Protein AF-A0A7J7IY28-F1 (afdb_mo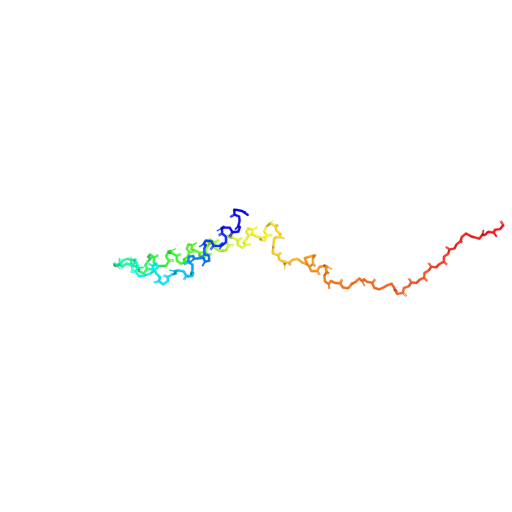nomer_lite)

Secondary structure (DSSP, 8-state):
--HHHHHHHHHHHHHTHHHHHHH--STTHHHHHHHHHHHHHHHHHHHHHHHHHTT-S--SGGGGGGGSPPPPP-----------

Radius of gyration: 26.76 Å; chains: 1; bounding box: 51×18×88 Å

Sequence (84 aa):
MMVGMMAVRPIQAFLSLSQTFKMIQGEQAPLQKLAYISGNLVAVALAVYKCNSMGLLPTHASDWLAFADPPQRMEYVAGGIALL

pLDDT: mean 86.7, std 5.76, range [63.75, 93.75]

Structure (mmCIF, N/CA/C/O backbone):
data_AF-A0A7J7IY28-F1
#
_entry.id   AF-A0A7J7IY28-F1
#
loop_
_atom_site.group_PDB
_atom_site.id
_atom_site.type_symbol
_atom_site.label_atom_id
_atom_site.label_alt_id
_atom_site.label_comp_id
_atom_site.label_asym_id
_atom_site.label_entity_id
_atom_site.label_seq_id
_atom_site.pdbx_PDB_ins_code
_atom_site.Cartn_x
_atom_site.Cartn_y
_atom_site.Cartn_z
_atom_site.occupancy
_atom_site.B_iso_or_equiv
_atom_site.auth_seq_id
_atom_site.auth_comp_id
_atom_site.auth_asym_id
_atom_site.auth_atom_id
_atom_site.pdbx_PDB_model_num
ATOM 1 N N . MET A 1 1 ? -11.542 12.163 -8.265 1.00 68.44 1 MET A N 1
ATOM 2 C CA . MET A 1 1 ? -12.937 12.144 -7.755 1.00 68.44 1 MET A CA 1
ATOM 3 C C . MET A 1 1 ? -13.434 10.693 -7.649 1.00 68.44 1 MET A C 1
ATOM 5 O O . MET A 1 1 ? -12.878 9.834 -8.317 1.00 68.44 1 MET A O 1
ATOM 9 N N . MET A 1 2 ? -14.404 10.416 -6.767 1.00 75.12 2 MET A N 1
ATOM 10 C CA . MET A 1 2 ? -14.962 9.108 -6.334 1.00 75.12 2 MET A CA 1
ATOM 11 C C . MET A 1 2 ? -13.993 8.071 -5.718 1.00 75.12 2 MET A C 1
ATOM 13 O O . MET A 1 2 ? -14.152 7.759 -4.541 1.00 75.12 2 MET A O 1
ATOM 17 N N . VAL A 1 3 ? -12.974 7.568 -6.430 1.00 68.56 3 VAL A N 1
ATOM 18 C CA . VAL A 1 3 ? -12.083 6.496 -5.906 1.00 68.56 3 VAL A CA 1
ATOM 19 C C . VAL A 1 3 ? -11.137 7.009 -4.817 1.00 68.56 3 VAL A C 1
ATOM 21 O O . VAL A 1 3 ? -11.008 6.389 -3.768 1.00 68.56 3 VAL A O 1
ATOM 24 N N . GLY A 1 4 ? -10.571 8.208 -4.996 1.00 72.94 4 GLY A N 1
ATOM 25 C CA . GLY A 1 4 ? -9.755 8.847 -3.956 1.00 72.94 4 GLY A CA 1
ATOM 26 C C . GLY A 1 4 ? -10.534 9.094 -2.658 1.00 72.94 4 GLY A C 1
ATOM 27 O O . GLY A 1 4 ? -10.026 8.828 -1.579 1.00 72.94 4 GLY A O 1
ATOM 28 N N . MET A 1 5 ? -11.807 9.502 -2.740 1.00 79.06 5 MET A N 1
ATOM 29 C CA . MET A 1 5 ? -12.647 9.663 -1.542 1.00 79.06 5 MET A CA 1
ATOM 30 C C . MET A 1 5 ? -12.996 8.318 -0.889 1.00 79.06 5 MET A C 1
ATOM 32 O O . MET A 1 5 ? -13.140 8.257 0.329 1.00 79.06 5 MET A O 1
ATOM 36 N N . MET A 1 6 ? -13.101 7.247 -1.681 1.00 78.31 6 MET A N 1
ATOM 37 C CA . MET A 1 6 ? -13.334 5.887 -1.189 1.00 78.31 6 MET A CA 1
ATOM 38 C C . MET A 1 6 ? -12.138 5.345 -0.393 1.00 78.31 6 MET A C 1
ATOM 40 O O . MET A 1 6 ? -12.355 4.584 0.538 1.00 78.31 6 MET A O 1
ATOM 44 N N . ALA A 1 7 ? -10.907 5.764 -0.706 1.00 77.06 7 ALA A N 1
ATOM 45 C CA . ALA A 1 7 ? -9.715 5.439 0.083 1.00 77.06 7 ALA A CA 1
ATOM 46 C C . ALA A 1 7 ? -9.521 6.394 1.277 1.00 77.06 7 ALA A C 1
ATOM 48 O O . ALA A 1 7 ? -9.202 5.962 2.382 1.00 77.06 7 ALA A O 1
ATOM 49 N N . VAL A 1 8 ? -9.763 7.694 1.083 1.00 83.00 8 VAL A N 1
ATOM 50 C CA . VAL A 1 8 ? -9.542 8.725 2.112 1.00 83.00 8 VAL A CA 1
ATOM 51 C C . VAL A 1 8 ? -10.521 8.599 3.280 1.00 83.00 8 VAL A C 1
ATOM 53 O O . VAL A 1 8 ? -10.116 8.797 4.421 1.00 83.00 8 VAL A O 1
ATOM 56 N N . ARG A 1 9 ? -11.790 8.241 3.041 1.00 84.44 9 ARG A N 1
ATOM 57 C CA . ARG A 1 9 ? -12.791 8.121 4.118 1.00 84.44 9 ARG A CA 1
ATOM 58 C C . ARG A 1 9 ? -12.478 7.007 5.130 1.00 84.44 9 ARG A C 1
ATOM 60 O O . ARG A 1 9 ? -12.511 7.302 6.321 1.00 84.44 9 ARG A O 1
ATOM 67 N N . PRO A 1 10 ? -12.135 5.773 4.717 1.00 84.00 10 PRO A N 1
ATOM 68 C CA . PRO A 1 10 ? -11.675 4.740 5.642 1.00 84.00 10 PRO A CA 1
ATOM 69 C C . PRO A 1 10 ? -10.397 5.142 6.381 1.00 84.00 10 PRO A C 1
ATOM 71 O O . PRO A 1 10 ? -10.297 4.928 7.582 1.00 84.00 10 PRO A O 1
ATOM 74 N N . ILE A 1 11 ? -9.439 5.785 5.703 1.00 85.50 11 ILE A N 1
ATOM 75 C CA . ILE A 1 11 ? -8.207 6.265 6.351 1.00 85.50 11 ILE A CA 1
ATOM 76 C C . ILE A 1 11 ? -8.535 7.310 7.427 1.00 85.50 11 ILE A C 1
ATOM 78 O O . ILE A 1 11 ? -8.043 7.216 8.548 1.00 85.50 11 ILE A O 1
ATOM 82 N N . GLN A 1 12 ? -9.414 8.268 7.130 1.00 86.44 12 GLN A N 1
ATOM 83 C CA . GLN A 1 12 ? -9.898 9.243 8.113 1.00 86.44 12 GLN A CA 1
ATOM 84 C C . GLN A 1 12 ? -10.633 8.568 9.279 1.00 86.44 12 GLN A C 1
ATOM 86 O O . GLN A 1 12 ? -10.427 8.953 10.427 1.00 86.44 12 GLN A O 1
ATOM 91 N N . ALA A 1 13 ? -11.427 7.529 9.011 1.00 86.69 13 ALA A N 1
ATOM 92 C CA . ALA A 1 13 ? -12.079 6.736 10.049 1.00 86.69 13 ALA A CA 1
ATOM 93 C C . ALA A 1 13 ? -11.060 6.072 10.993 1.00 86.69 13 ALA A C 1
ATOM 95 O O . ALA A 1 13 ? -11.252 6.095 12.208 1.00 86.69 13 ALA A O 1
ATOM 96 N N . PHE A 1 14 ? -9.936 5.570 10.466 1.00 85.06 14 PHE A N 1
ATOM 97 C CA . PHE A 1 14 ? -8.834 5.053 11.284 1.00 85.06 14 PHE A CA 1
ATOM 98 C C . PHE A 1 14 ? -8.151 6.147 12.117 1.00 85.06 14 PHE A C 1
ATOM 100 O O . PHE A 1 14 ? -7.893 5.944 13.302 1.00 85.06 14 PHE A O 1
ATOM 107 N N . LEU A 1 15 ? -7.904 7.326 11.540 1.00 87.62 15 LEU A N 1
ATOM 108 C CA . LEU A 1 15 ? -7.271 8.444 12.253 1.00 87.62 15 LEU A CA 1
ATOM 109 C C . LEU A 1 15 ? -8.153 9.012 13.380 1.00 87.62 15 LEU A C 1
ATOM 111 O O . LEU A 1 15 ? -7.635 9.520 14.373 1.00 87.62 15 LEU A O 1
ATOM 115 N N . SER A 1 16 ? -9.479 8.898 13.264 1.00 88.19 16 SER A N 1
ATOM 116 C CA . SER A 1 16 ? -10.444 9.361 14.274 1.00 88.19 16 SER A CA 1
ATOM 117 C C . SER A 1 16 ? -10.967 8.259 15.213 1.00 88.19 16 SER A C 1
ATOM 119 O O . SER A 1 16 ? -11.870 8.520 16.012 1.00 88.19 16 SER A O 1
ATOM 121 N N . LEU A 1 17 ? -10.376 7.055 15.195 1.00 86.62 17 LEU A N 1
ATOM 122 C CA . LEU A 1 17 ? -10.800 5.897 16.004 1.00 86.62 17 LEU A CA 1
ATOM 123 C C . LEU A 1 17 ? -10.944 6.207 17.498 1.00 86.62 17 LEU A C 1
ATOM 125 O O . LEU A 1 17 ? -11.932 5.828 18.128 1.00 86.62 17 LEU A O 1
ATOM 129 N N . SER A 1 18 ? -9.979 6.932 18.066 1.00 84.06 18 SER A N 1
ATOM 130 C CA . SER A 1 18 ? -9.958 7.284 19.490 1.00 84.06 18 SER A CA 1
ATOM 131 C C . SER A 1 18 ? -11.171 8.111 19.915 1.00 84.06 18 SER A C 1
ATOM 133 O O . SER A 1 18 ? -11.610 8.017 21.060 1.00 84.06 18 SER A O 1
ATOM 135 N N . GLN A 1 19 ? -11.728 8.921 19.012 1.00 87.25 19 GLN A N 1
ATOM 136 C CA . GLN A 1 19 ? -12.917 9.722 19.287 1.00 87.25 19 GLN A CA 1
ATOM 137 C C . GLN A 1 19 ? -14.191 8.890 19.130 1.00 87.25 19 GLN A C 1
ATOM 139 O O . GLN A 1 19 ? -15.061 8.931 19.999 1.00 87.25 19 GLN A O 1
ATOM 144 N N . THR A 1 20 ? -14.263 8.054 18.095 1.00 85.75 20 THR A N 1
ATOM 145 C CA . THR A 1 20 ? -15.386 7.130 17.883 1.00 85.75 20 THR A CA 1
ATOM 146 C C . THR A 1 20 ? -15.518 6.121 19.027 1.00 85.75 20 THR A C 1
ATOM 148 O O . THR A 1 20 ? -16.619 5.856 19.503 1.00 85.75 20 THR A O 1
ATOM 151 N N . PHE A 1 21 ? -14.405 5.608 19.556 1.00 86.44 21 PHE A N 1
ATOM 152 C CA . PHE A 1 21 ? -14.415 4.645 20.662 1.00 86.44 21 PHE A CA 1
ATOM 153 C C . PHE A 1 21 ? -14.825 5.231 22.011 1.00 86.44 21 PHE A C 1
ATOM 155 O O . PHE A 1 21 ? -15.264 4.468 22.870 1.00 86.44 21 PHE A O 1
ATOM 162 N N . LYS A 1 22 ? -14.719 6.553 22.193 1.00 85.62 22 LYS A N 1
ATOM 163 C CA . LYS A 1 22 ? -15.249 7.251 23.376 1.00 85.62 22 LYS A CA 1
ATOM 164 C C . LYS A 1 22 ? -16.77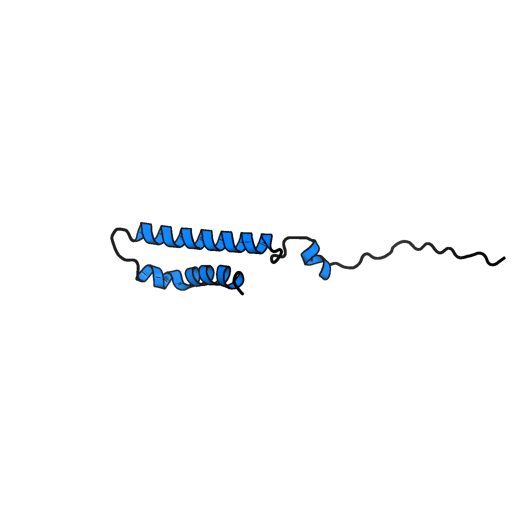5 7.361 23.349 1.00 85.62 22 LYS A C 1
ATOM 166 O O . LYS A 1 22 ? -17.395 7.382 24.410 1.00 85.62 22 LYS A O 1
ATOM 171 N N . MET A 1 23 ? -17.368 7.418 22.153 1.00 84.31 23 MET A N 1
ATOM 172 C CA . MET A 1 23 ? -18.823 7.475 21.970 1.00 84.31 23 MET A CA 1
ATOM 173 C C . MET A 1 23 ? -19.493 6.104 22.131 1.00 84.31 23 MET A C 1
ATOM 175 O O . MET A 1 23 ? -20.669 6.035 22.468 1.00 84.31 23 MET A O 1
ATOM 179 N N . ILE A 1 24 ? -18.754 5.013 21.913 1.00 83.81 24 ILE A N 1
ATOM 180 C CA . ILE A 1 24 ? -19.266 3.644 22.041 1.00 83.81 24 ILE A CA 1
ATOM 181 C C . ILE A 1 24 ? -19.160 3.192 23.507 1.00 83.81 24 ILE A C 1
ATOM 183 O O . ILE A 1 24 ? -18.079 2.817 23.974 1.00 83.81 24 ILE A O 1
ATOM 187 N N . GLN A 1 25 ? -20.288 3.220 24.221 1.00 81.19 25 GLN A N 1
ATOM 188 C CA . GLN A 1 25 ? -20.426 2.807 25.624 1.00 81.19 25 GLN A CA 1
ATOM 189 C C . GLN A 1 25 ? -21.618 1.850 25.784 1.00 81.19 25 GLN A C 1
ATOM 191 O O . GLN A 1 25 ? -22.613 1.976 25.075 1.00 81.19 25 GLN A O 1
ATOM 196 N N . GLY A 1 26 ? -21.512 0.888 26.704 1.00 85.25 26 GLY A N 1
ATOM 197 C CA . GLY A 1 26 ? -22.547 -0.117 26.980 1.00 85.25 26 GLY A CA 1
ATOM 198 C C . GLY A 1 26 ? -22.007 -1.549 27.000 1.00 85.25 26 GLY A C 1
ATOM 199 O O . GLY A 1 26 ? -20.842 -1.791 26.694 1.00 85.25 26 GLY A O 1
ATOM 200 N N . GLU A 1 27 ? -22.866 -2.508 27.342 1.00 83.94 27 GLU A N 1
ATOM 201 C CA . GLU A 1 27 ? -22.510 -3.932 27.473 1.00 83.94 27 GLU A CA 1
ATOM 202 C C . GLU A 1 27 ? -22.009 -4.543 26.148 1.00 83.94 27 GLU A C 1
ATOM 204 O O . GLU A 1 27 ? -21.071 -5.334 26.126 1.00 83.94 27 GLU A O 1
ATOM 209 N N . GLN A 1 28 ? -22.568 -4.094 25.018 1.00 86.69 28 GLN A N 1
ATOM 210 C CA . GLN A 1 28 ? -22.221 -4.557 23.664 1.00 86.69 28 GLN A CA 1
ATOM 211 C C . GLN A 1 28 ? -21.102 -3.732 22.995 1.00 86.69 28 GLN A C 1
ATOM 213 O O . GLN A 1 28 ? -20.794 -3.922 21.814 1.00 86.69 28 GLN A O 1
ATOM 218 N N . AL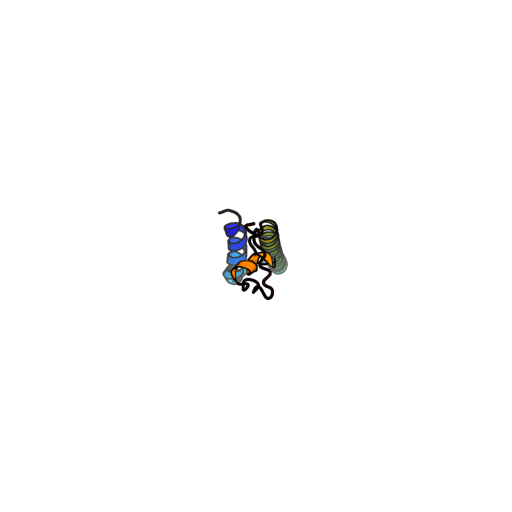A A 1 29 ? -20.459 -2.820 23.734 1.00 88.56 29 ALA A N 1
ATOM 219 C CA . ALA A 1 29 ? -19.356 -2.001 23.235 1.00 88.56 29 ALA A CA 1
ATOM 220 C C . ALA A 1 29 ? -18.202 -2.790 22.573 1.00 88.56 29 ALA A C 1
ATOM 222 O O . ALA A 1 29 ? -17.716 -2.329 21.535 1.00 88.56 29 ALA A O 1
ATOM 223 N N . PRO A 1 30 ? -17.730 -3.948 23.090 1.00 88.06 30 PRO A N 1
ATOM 224 C CA . PRO A 1 30 ? -16.646 -4.685 22.434 1.00 88.06 30 PRO A CA 1
ATOM 225 C C . PRO A 1 30 ? -17.044 -5.212 21.048 1.00 88.06 30 PRO A C 1
ATOM 227 O O . PRO A 1 30 ? -16.254 -5.111 20.109 1.00 88.06 30 PRO A O 1
ATOM 230 N N . LEU A 1 31 ? -18.282 -5.690 20.887 1.00 92.00 31 LEU A N 1
ATOM 231 C CA . LEU A 1 31 ? -18.786 -6.191 19.607 1.00 92.00 31 LEU A CA 1
ATOM 232 C C . LEU A 1 31 ? -18.894 -5.062 18.568 1.00 92.00 31 LEU A C 1
ATOM 234 O O . LEU A 1 31 ? -18.468 -5.216 17.425 1.00 92.00 31 LEU A O 1
ATOM 238 N N . GLN A 1 32 ? -19.398 -3.895 18.981 1.00 90.25 32 GLN A N 1
ATOM 239 C CA . GLN A 1 32 ? -19.521 -2.717 18.114 1.00 90.25 32 GLN A CA 1
ATOM 240 C C . GLN A 1 32 ? -18.155 -2.183 17.660 1.00 90.25 32 GLN A C 1
ATOM 242 O O . GLN A 1 32 ? -17.985 -1.828 16.493 1.00 90.25 32 GLN A O 1
ATOM 247 N N . LYS A 1 33 ? -17.157 -2.176 18.553 1.00 90.25 33 LYS A N 1
ATOM 248 C CA . LYS A 1 33 ? -15.779 -1.784 18.212 1.00 90.25 33 LYS A CA 1
ATOM 249 C C . LYS A 1 33 ? -15.152 -2.745 17.198 1.00 90.25 33 LYS A C 1
ATOM 251 O O . LYS A 1 33 ? -14.535 -2.290 16.237 1.00 90.25 33 LYS A O 1
ATOM 256 N N . LEU A 1 34 ? -15.352 -4.054 17.366 1.00 91.50 34 LEU A N 1
ATOM 257 C CA . LEU A 1 34 ? -14.869 -5.070 16.422 1.00 91.50 34 LEU A CA 1
ATOM 258 C C . LEU A 1 34 ? -15.535 -4.951 15.044 1.00 91.50 34 LEU A C 1
ATOM 260 O O . LEU A 1 34 ? -14.846 -4.983 14.020 1.00 91.50 34 LEU A O 1
ATOM 264 N N . ALA A 1 35 ? -16.854 -4.755 15.002 1.00 92.19 35 ALA A N 1
ATOM 265 C CA . ALA A 1 35 ? -17.589 -4.534 13.756 1.00 92.19 35 ALA A CA 1
ATOM 266 C C . ALA A 1 35 ? -17.107 -3.264 13.027 1.00 92.19 35 ALA A C 1
ATOM 268 O O . ALA A 1 35 ? -16.908 -3.273 11.813 1.00 92.19 35 ALA A O 1
ATOM 269 N N . TYR A 1 36 ? -16.841 -2.186 13.771 1.00 91.38 36 TYR A N 1
ATOM 270 C CA . TYR A 1 36 ? -16.319 -0.943 13.206 1.00 91.38 36 TYR A CA 1
ATOM 271 C C . TYR A 1 36 ? -14.922 -1.118 12.593 1.00 91.38 36 TYR A C 1
ATOM 273 O O . TYR A 1 36 ? -14.686 -0.677 11.466 1.00 91.38 36 TYR A O 1
ATOM 281 N N . ILE A 1 37 ? -13.997 -1.775 13.302 1.00 90.94 37 ILE A N 1
ATOM 282 C CA . ILE A 1 37 ? -12.638 -2.017 12.789 1.00 90.94 37 ILE A CA 1
ATOM 283 C C . ILE A 1 37 ? -12.689 -2.905 11.543 1.00 90.94 37 ILE A C 1
ATOM 285 O O . ILE A 1 37 ? -12.099 -2.557 10.521 1.00 90.94 37 ILE A O 1
ATOM 289 N N . SER A 1 38 ? -13.407 -4.028 11.607 1.00 92.75 38 SER A N 1
ATOM 290 C CA . SER A 1 38 ? -13.491 -4.979 10.490 1.00 92.75 38 SER A CA 1
ATOM 291 C C . SER A 1 38 ? -14.137 -4.361 9.248 1.00 92.75 38 SER A C 1
ATOM 293 O O . SER A 1 38 ? -13.601 -4.513 8.152 1.00 92.75 38 SER A O 1
ATOM 295 N N . GLY A 1 39 ? -15.216 -3.588 9.405 1.00 91.88 39 GLY A N 1
ATOM 296 C CA . GLY A 1 39 ? -15.859 -2.887 8.292 1.00 91.88 39 GLY A CA 1
ATOM 297 C C . GLY A 1 39 ? -14.933 -1.880 7.603 1.00 91.88 39 GLY A C 1
ATOM 298 O O . GLY A 1 39 ? -14.840 -1.864 6.374 1.00 91.88 39 GLY A O 1
ATOM 299 N N . ASN A 1 40 ? -14.189 -1.080 8.376 1.00 91.75 40 ASN A N 1
ATOM 300 C CA . ASN A 1 40 ? -13.221 -0.136 7.807 1.00 91.75 40 ASN A CA 1
ATOM 301 C C . ASN A 1 40 ? -12.026 -0.850 7.158 1.00 91.75 40 ASN A C 1
ATOM 303 O O . ASN A 1 40 ? -11.553 -0.408 6.112 1.00 91.75 40 ASN A O 1
ATOM 307 N N . LEU A 1 41 ? -11.573 -1.975 7.719 1.00 91.19 41 LEU A N 1
ATOM 308 C CA . LEU A 1 41 ? -10.500 -2.785 7.137 1.00 91.19 41 LEU A CA 1
ATOM 309 C C . LEU A 1 41 ? -10.907 -3.349 5.767 1.00 91.19 41 LEU A C 1
ATOM 311 O O . LEU A 1 41 ? -10.150 -3.239 4.802 1.00 91.19 41 LEU A O 1
ATOM 315 N N . VAL A 1 42 ? -12.126 -3.886 5.660 1.00 92.88 42 VAL A N 1
ATOM 316 C CA . VAL A 1 42 ? -12.685 -4.370 4.389 1.00 92.88 42 VAL A CA 1
ATOM 317 C C . VAL A 1 42 ? -12.817 -3.225 3.384 1.00 92.88 42 VAL A C 1
ATOM 319 O O . VAL A 1 42 ? -12.450 -3.387 2.221 1.00 92.88 42 VAL A O 1
ATOM 322 N N . ALA A 1 43 ? -13.276 -2.048 3.815 1.00 90.50 43 ALA A N 1
ATOM 323 C CA . ALA A 1 43 ? -13.379 -0.881 2.942 1.00 90.50 43 ALA A CA 1
ATOM 324 C C . ALA A 1 43 ? -12.012 -0.443 2.381 1.00 90.50 43 ALA A C 1
ATOM 326 O O . ALA A 1 43 ? -11.914 -0.150 1.187 1.00 90.50 43 ALA A O 1
ATOM 327 N N . VAL A 1 44 ? -10.954 -0.453 3.203 1.00 90.25 44 VAL A N 1
ATOM 328 C CA . VAL A 1 44 ? -9.577 -0.188 2.747 1.00 90.25 44 VAL A CA 1
ATOM 329 C C . VAL A 1 44 ? -9.119 -1.249 1.748 1.00 90.25 44 VAL A C 1
ATOM 331 O O . VAL A 1 44 ? -8.623 -0.898 0.679 1.00 90.25 44 VAL A O 1
ATOM 334 N N . ALA A 1 45 ? -9.321 -2.533 2.052 1.00 90.81 45 ALA A N 1
ATOM 335 C CA . ALA A 1 45 ? -8.925 -3.627 1.166 1.00 90.81 45 ALA A CA 1
ATOM 336 C C . ALA A 1 45 ? -9.601 -3.524 -0.213 1.00 90.81 45 ALA A C 1
ATOM 338 O O . ALA A 1 45 ? -8.938 -3.643 -1.245 1.00 90.81 45 ALA A O 1
ATOM 339 N N . LEU A 1 46 ? -10.902 -3.222 -0.246 1.00 90.88 46 LEU A N 1
ATOM 340 C CA . LEU A 1 46 ? -11.649 -3.012 -1.488 1.00 90.88 46 LEU A CA 1
ATOM 341 C C . LEU A 1 46 ? -11.170 -1.777 -2.260 1.00 90.88 46 LEU A C 1
ATOM 343 O O . LEU A 1 46 ? -11.100 -1.814 -3.489 1.00 90.88 46 LEU A O 1
ATOM 347 N N . ALA A 1 47 ? -10.825 -0.692 -1.564 1.00 89.50 47 ALA A N 1
ATOM 348 C CA . ALA A 1 47 ? -10.267 0.494 -2.203 1.00 89.50 47 ALA A CA 1
ATOM 349 C C . ALA A 1 47 ? -8.916 0.183 -2.870 1.00 89.50 47 ALA A C 1
ATOM 351 O O . ALA A 1 47 ? -8.720 0.546 -4.029 1.00 89.50 47 ALA A O 1
ATOM 352 N N . VAL A 1 48 ? -8.025 -0.549 -2.189 1.00 89.25 48 VAL A N 1
ATOM 353 C CA . VAL A 1 48 ? -6.732 -0.987 -2.748 1.00 89.25 48 VAL A CA 1
ATOM 354 C C . VAL A 1 48 ? -6.935 -1.907 -3.951 1.00 89.25 48 VAL A C 1
ATOM 356 O O . VAL A 1 48 ? -6.317 -1.688 -4.992 1.00 89.25 48 VAL A O 1
ATOM 359 N N . TYR A 1 49 ? -7.844 -2.882 -3.853 1.00 90.12 49 TYR A N 1
ATOM 360 C CA . TYR A 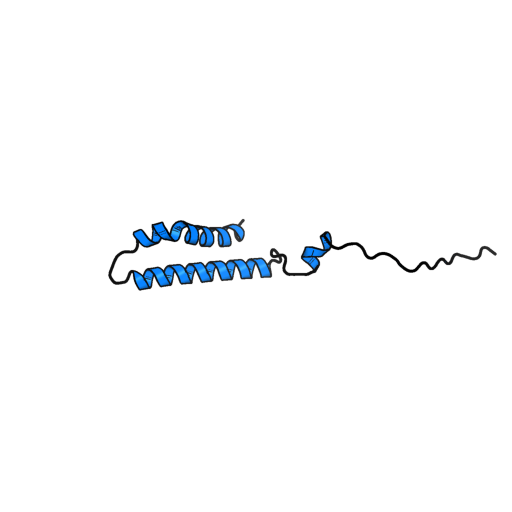1 49 ? -8.181 -3.764 -4.972 1.00 90.12 49 TYR A CA 1
ATOM 361 C C . TYR A 1 49 ? -8.660 -2.971 -6.194 1.00 90.12 49 TYR A C 1
ATOM 363 O O . TYR A 1 49 ? -8.165 -3.172 -7.301 1.00 90.12 49 TYR A O 1
ATOM 371 N N . LYS A 1 50 ? -9.559 -2.002 -5.990 1.00 89.06 50 LYS A N 1
ATOM 372 C CA . LYS A 1 50 ? -10.053 -1.139 -7.067 1.00 89.06 50 LYS A CA 1
ATOM 373 C C . LYS A 1 50 ? -8.944 -0.279 -7.679 1.00 89.06 50 LYS A C 1
ATOM 375 O O . LYS A 1 50 ? -8.904 -0.142 -8.899 1.00 89.06 50 LYS A O 1
ATOM 380 N N . CYS A 1 51 ? -8.039 0.271 -6.868 1.00 88.94 51 CYS A N 1
ATOM 381 C CA . CYS A 1 51 ? -6.878 1.011 -7.368 1.00 88.94 51 CYS A CA 1
ATOM 382 C C . CYS A 1 51 ? -5.969 0.126 -8.232 1.00 88.94 51 CYS A C 1
ATOM 384 O O . CYS A 1 51 ? -5.493 0.584 -9.271 1.00 88.94 51 CYS A O 1
ATOM 386 N N . ASN A 1 52 ? -5.783 -1.140 -7.845 1.00 88.88 52 ASN A N 1
ATOM 387 C CA . ASN A 1 52 ? -5.031 -2.109 -8.638 1.00 88.88 52 ASN A CA 1
ATOM 388 C C . ASN A 1 52 ? -5.721 -2.408 -9.978 1.00 88.88 52 ASN A C 1
ATOM 390 O O . ASN A 1 52 ? -5.088 -2.331 -11.023 1.00 88.88 52 ASN A O 1
ATOM 394 N N . SER A 1 53 ? -7.032 -2.679 -9.971 1.00 87.44 53 SER A N 1
ATOM 395 C CA . SER A 1 53 ? -7.797 -2.948 -11.200 1.00 87.44 53 SER A CA 1
ATOM 396 C C . SER A 1 53 ? -7.818 -1.768 -12.178 1.00 87.44 53 SER A C 1
ATOM 398 O O . SER A 1 53 ? -8.016 -1.971 -13.370 1.00 87.44 53 SER A O 1
ATOM 400 N N . MET A 1 54 ? -7.633 -0.541 -11.685 1.00 88.75 54 MET A N 1
ATOM 401 C CA . MET A 1 54 ? -7.550 0.672 -12.505 1.00 88.75 54 MET A CA 1
ATOM 402 C C . MET A 1 54 ? -6.121 1.001 -12.969 1.00 88.75 54 MET A C 1
ATOM 404 O O . MET A 1 54 ? -5.947 2.001 -13.660 1.00 88.75 54 MET A O 1
ATOM 408 N N . GLY A 1 55 ? -5.107 0.216 -12.583 1.00 87.38 55 GLY A N 1
ATOM 409 C CA . GLY A 1 55 ? -3.705 0.472 -12.939 1.00 87.38 55 GLY A CA 1
ATOM 410 C C . GLY A 1 55 ? -3.117 1.728 -12.287 1.00 87.38 55 GLY A C 1
ATOM 411 O O . GLY A 1 55 ? -2.183 2.319 -12.809 1.00 87.38 55 GLY A O 1
ATOM 412 N N . LEU A 1 56 ? -3.687 2.177 -11.163 1.00 86.75 56 LEU A N 1
ATOM 413 C CA 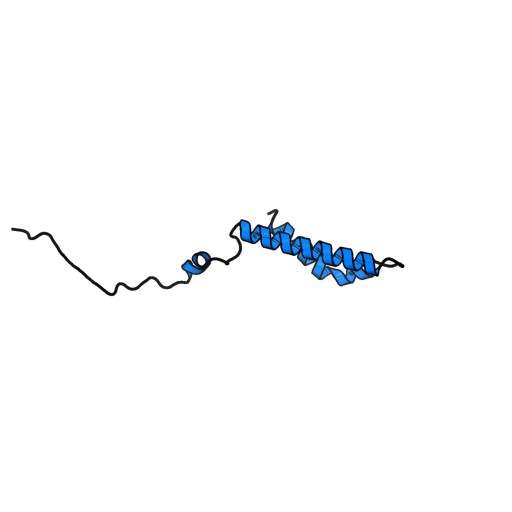. LEU A 1 56 ? -3.227 3.381 -10.455 1.00 86.75 56 LEU A CA 1
ATOM 414 C C . LEU A 1 56 ? -2.071 3.093 -9.488 1.00 86.75 56 LEU A C 1
ATOM 416 O O . LEU A 1 56 ? -1.461 4.023 -8.964 1.00 86.75 56 LEU A O 1
ATOM 420 N N . LEU A 1 57 ? -1.824 1.816 -9.190 1.00 89.19 57 LEU A N 1
ATOM 421 C CA . LEU A 1 57 ? -0.746 1.378 -8.311 1.00 89.19 57 LEU A CA 1
ATOM 422 C C . LEU A 1 57 ? 0.470 0.992 -9.162 1.00 89.19 57 LEU A C 1
ATOM 424 O O . LEU A 1 57 ? 0.274 0.282 -10.144 1.00 89.19 57 LEU A O 1
ATOM 428 N N . PRO A 1 58 ? 1.695 1.380 -8.765 1.00 87.75 58 PRO A N 1
ATOM 429 C CA . PRO A 1 58 ? 2.920 1.046 -9.490 1.00 87.75 58 PRO A CA 1
ATOM 430 C C . PRO A 1 58 ? 3.330 -0.417 -9.233 1.00 87.75 58 PRO A C 1
ATOM 432 O O . PRO A 1 58 ? 4.303 -0.693 -8.527 1.00 87.75 58 PRO A O 1
ATOM 435 N N . THR A 1 59 ? 2.535 -1.367 -9.723 1.00 88.94 59 THR A N 1
ATOM 436 C CA . THR A 1 59 ? 2.707 -2.812 -9.492 1.00 88.94 59 THR A CA 1
ATOM 437 C C . TH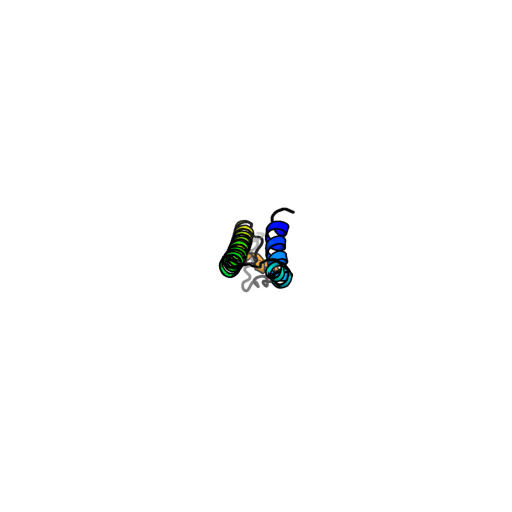R A 1 59 ? 3.405 -3.522 -10.643 1.00 88.94 59 THR A C 1
ATOM 439 O O . THR A 1 59 ? 4.003 -4.577 -10.425 1.00 88.94 59 THR A O 1
ATOM 442 N N . HIS A 1 60 ? 3.353 -2.971 -11.854 1.00 86.50 60 HIS A N 1
ATOM 443 C CA . HIS A 1 60 ? 3.920 -3.589 -13.045 1.00 86.50 60 HIS A CA 1
ATOM 444 C C . HIS A 1 60 ? 5.285 -2.993 -13.382 1.00 86.50 60 HIS A C 1
ATOM 446 O O . HIS A 1 60 ? 5.542 -1.814 -13.160 1.00 86.50 60 HIS A O 1
ATOM 452 N N . ALA A 1 61 ? 6.160 -3.794 -13.996 1.00 85.19 61 ALA A N 1
ATOM 453 C CA . ALA A 1 61 ? 7.460 -3.321 -14.481 1.00 85.19 61 ALA A CA 1
ATOM 454 C C . ALA A 1 61 ? 7.324 -2.161 -15.490 1.00 85.19 61 ALA A C 1
ATOM 456 O O . ALA A 1 61 ? 8.186 -1.288 -15.544 1.00 85.19 61 ALA A O 1
ATOM 457 N N . SER A 1 62 ? 6.214 -2.115 -16.239 1.00 87.62 62 SER A N 1
ATOM 458 C CA . SER A 1 62 ? 5.870 -1.004 -17.132 1.00 87.62 62 SER A CA 1
ATOM 459 C C . SER A 1 62 ? 5.737 0.333 -16.407 1.00 87.62 62 SER A C 1
ATOM 461 O O . SER A 1 62 ? 6.081 1.361 -16.983 1.00 87.62 62 SER A O 1
ATOM 463 N N . ASP A 1 63 ? 5.295 0.329 -15.148 1.00 92.06 63 ASP A N 1
ATOM 464 C CA . ASP A 1 63 ? 5.083 1.550 -14.360 1.00 92.06 63 ASP A CA 1
ATOM 465 C C . ASP A 1 63 ? 6.421 2.227 -14.012 1.00 92.06 63 ASP A C 1
ATOM 467 O O . ASP A 1 63 ? 6.477 3.431 -13.769 1.00 92.06 63 ASP A O 1
ATOM 471 N N . TRP A 1 64 ? 7.514 1.457 -14.051 1.00 91.25 64 TRP A N 1
ATOM 472 C CA . TRP A 1 64 ? 8.879 1.895 -13.755 1.00 91.25 64 TRP A CA 1
ATOM 473 C C . TRP A 1 64 ? 9.729 2.119 -15.007 1.00 91.25 64 TRP A C 1
ATOM 475 O O . TRP A 1 64 ? 10.876 2.548 -14.895 1.00 91.25 64 TRP A O 1
ATOM 485 N N . LEU A 1 65 ? 9.183 1.868 -16.203 1.00 88.94 65 LEU A N 1
ATOM 486 C CA . LEU A 1 65 ? 9.920 1.978 -17.465 1.00 88.94 65 LEU A CA 1
ATOM 487 C C . LEU A 1 65 ? 10.470 3.392 -17.698 1.00 88.94 65 LEU A C 1
ATOM 489 O O . LEU A 1 65 ? 11.544 3.541 -18.268 1.00 88.94 65 LEU A O 1
ATOM 493 N N . ALA A 1 66 ? 9.774 4.423 -17.211 1.00 88.69 66 ALA A N 1
ATOM 494 C CA . ALA A 1 66 ? 10.235 5.810 -17.288 1.00 88.69 66 ALA A CA 1
ATOM 495 C C . ALA A 1 66 ? 11.566 6.061 -16.550 1.00 88.69 66 ALA A C 1
ATOM 497 O O . ALA A 1 66 ? 12.218 7.070 -16.808 1.00 88.69 66 ALA A O 1
ATOM 498 N N . PHE A 1 67 ? 11.964 5.162 -15.646 1.00 91.38 67 PHE A N 1
ATOM 499 C CA . PHE A 1 67 ? 13.213 5.238 -14.887 1.00 91.38 67 PHE A CA 1
ATOM 500 C C . PHE A 1 67 ? 14.269 4.230 -15.359 1.00 91.38 67 PHE A C 1
ATOM 502 O O . PHE A 1 67 ? 15.352 4.182 -14.782 1.00 91.38 67 PHE A O 1
ATOM 509 N N . ALA A 1 68 ? 13.964 3.404 -16.364 1.00 90.69 68 ALA A N 1
ATOM 510 C CA . ALA A 1 68 ? 14.909 2.436 -16.906 1.00 90.69 68 ALA A CA 1
ATOM 511 C C . ALA A 1 68 ? 15.823 3.094 -17.948 1.00 90.69 68 ALA A C 1
ATOM 513 O O . ALA A 1 68 ? 15.361 3.853 -18.802 1.00 90.69 68 ALA A O 1
ATOM 514 N N . ASP A 1 69 ? 17.114 2.762 -17.907 1.00 92.44 69 ASP A N 1
ATOM 515 C CA . ASP A 1 69 ? 18.059 3.226 -18.918 1.00 92.44 69 ASP A CA 1
ATOM 516 C C . ASP A 1 69 ? 17.726 2.630 -20.296 1.00 92.44 69 ASP A C 1
ATOM 518 O O . ASP A 1 69 ? 17.393 1.441 -20.403 1.00 92.44 69 ASP A O 1
ATOM 522 N N . PRO A 1 70 ? 17.840 3.420 -21.379 1.00 89.62 70 PRO A N 1
ATOM 523 C CA . PRO A 1 70 ? 17.653 2.897 -22.719 1.00 89.62 70 PRO A CA 1
ATOM 524 C C . PRO A 1 70 ? 18.756 1.876 -23.047 1.00 89.62 70 PRO A C 1
ATOM 526 O O . PRO A 1 70 ? 19.929 2.102 -22.723 1.00 89.62 70 PRO A O 1
ATOM 529 N N . PRO A 1 71 ? 18.419 0.768 -23.735 1.00 89.75 71 PRO A N 1
ATOM 530 C CA . PRO A 1 71 ? 19.404 -0.235 -24.110 1.00 89.75 71 PRO A CA 1
ATOM 531 C C . PRO A 1 71 ? 20.470 0.375 -25.027 1.00 89.75 71 PRO A C 1
ATOM 533 O O . PRO A 1 71 ? 20.161 0.999 -26.044 1.00 89.75 71 PRO A O 1
ATOM 536 N N . GLN A 1 72 ? 21.739 0.174 -24.674 1.00 93.75 72 GLN A N 1
ATOM 537 C CA . GLN A 1 72 ? 22.874 0.620 -25.479 1.00 93.75 72 GLN A CA 1
ATOM 538 C C . GLN A 1 72 ? 23.087 -0.334 -26.659 1.00 93.75 72 GLN A C 1
ATOM 540 O O . GLN A 1 72 ? 23.137 -1.555 -26.498 1.00 93.75 72 GLN A O 1
ATOM 545 N N . ARG A 1 73 ? 23.227 0.217 -27.868 1.00 91.38 73 ARG A N 1
ATOM 546 C CA . ARG A 1 73 ? 23.522 -0.573 -29.068 1.00 91.38 73 ARG A CA 1
ATOM 547 C C . ARG A 1 73 ? 24.983 -1.038 -29.030 1.00 91.38 73 ARG A C 1
ATOM 549 O O . ARG A 1 73 ? 25.885 -0.209 -29.098 1.00 91.38 73 ARG A O 1
ATOM 556 N N . MET A 1 74 ? 25.205 -2.353 -28.960 1.00 93.06 74 MET A N 1
ATOM 557 C CA . MET A 1 74 ? 26.555 -2.947 -28.961 1.00 93.06 74 MET A CA 1
ATOM 558 C C . MET A 1 74 ? 27.106 -3.213 -30.365 1.00 93.06 74 MET A C 1
ATOM 560 O O . MET A 1 74 ? 28.316 -3.198 -30.563 1.00 93.06 74 MET A O 1
ATOM 564 N N . GLU A 1 75 ? 26.230 -3.451 -31.341 1.00 93.69 75 GLU A N 1
ATOM 565 C CA . GLU A 1 75 ? 26.627 -3.879 -32.682 1.00 93.69 75 GLU A CA 1
ATOM 566 C C . GLU A 1 75 ? 26.194 -2.868 -33.742 1.00 93.69 75 GLU A C 1
ATOM 568 O O . GLU A 1 75 ? 25.080 -2.334 -33.719 1.00 93.69 75 GLU A O 1
ATOM 573 N N . TYR A 1 76 ? 27.091 -2.624 -34.696 1.00 89.25 76 TYR A N 1
ATOM 574 C CA . TYR A 1 76 ? 26.870 -1.739 -35.831 1.00 89.25 76 TYR A CA 1
ATOM 575 C C . TYR A 1 76 ? 27.131 -2.523 -37.114 1.00 89.25 76 TYR A C 1
ATOM 577 O O . TYR A 1 76 ? 28.226 -3.036 -37.323 1.00 89.25 76 TYR A O 1
ATOM 585 N N . VAL A 1 77 ? 26.126 -2.591 -37.984 1.00 88.50 77 VAL A N 1
ATOM 586 C CA . VAL A 1 77 ? 26.259 -3.111 -39.347 1.00 88.50 77 VAL A CA 1
ATOM 587 C C . VAL A 1 77 ? 25.850 -1.991 -40.288 1.00 88.50 77 VAL A C 1
ATOM 589 O O . VAL A 1 77 ? 24.748 -1.454 -40.179 1.00 88.50 77 VAL A O 1
ATOM 592 N N . ALA A 1 78 ? 26.754 -1.615 -41.186 1.00 85.69 78 ALA A N 1
ATOM 593 C CA . ALA A 1 78 ? 26.510 -0.613 -42.211 1.00 85.69 78 ALA A CA 1
ATOM 594 C C . ALA A 1 78 ? 26.685 -1.266 -43.584 1.00 85.69 78 ALA A C 1
ATOM 596 O O . ALA A 1 78 ? 27.740 -1.818 -43.887 1.00 85.69 78 ALA A O 1
ATOM 597 N N . GLY A 1 79 ? 25.639 -1.203 -44.403 1.00 85.69 79 GLY A N 1
ATOM 598 C CA . GLY A 1 79 ? 25.650 -1.587 -45.810 1.00 85.69 79 GLY A CA 1
ATOM 599 C C . GLY A 1 79 ? 24.933 -0.504 -46.607 1.00 85.69 79 GLY A C 1
ATOM 600 O O . GLY A 1 79 ? 23.909 0.013 -46.163 1.00 85.69 79 GLY A O 1
ATOM 601 N N . GLY A 1 80 ? 25.497 -0.123 -47.749 1.00 85.56 80 GLY A N 1
ATOM 602 C CA . GLY A 1 80 ? 24.948 0.890 -48.648 1.00 85.56 80 GLY A CA 1
ATOM 603 C C . GLY A 1 80 ? 24.841 0.356 -50.072 1.00 85.56 80 GLY A C 1
ATOM 604 O O . GLY A 1 80 ? 25.361 -0.714 -50.384 1.00 85.56 80 GLY A O 1
ATOM 605 N N . ILE A 1 81 ? 24.158 1.102 -50.938 1.00 83.69 81 ILE A N 1
ATOM 606 C CA . ILE A 1 81 ? 24.062 0.770 -52.362 1.00 83.69 81 ILE A CA 1
ATOM 607 C C . ILE A 1 81 ? 25.448 0.955 -52.989 1.00 83.69 81 ILE A C 1
ATOM 609 O O . ILE A 1 81 ? 26.028 2.036 -52.903 1.00 83.69 81 ILE A O 1
ATOM 613 N N . ALA A 1 82 ? 25.972 -0.095 -53.624 1.00 77.38 82 ALA A N 1
ATOM 614 C CA . ALA A 1 82 ? 27.141 0.020 -54.483 1.00 77.38 82 ALA A CA 1
ATOM 615 C C . ALA A 1 82 ? 26.741 0.832 -55.722 1.00 77.38 82 ALA A C 1
ATOM 617 O O . ALA A 1 82 ? 25.977 0.350 -56.558 1.00 77.38 82 ALA A O 1
ATOM 618 N N . LEU A 1 83 ? 27.201 2.080 -55.807 1.00 75.88 83 LEU A N 1
ATOM 619 C CA . LEU A 1 83 ? 27.047 2.897 -57.007 1.00 75.88 83 LEU A CA 1
ATOM 620 C C . LEU A 1 83 ? 28.058 2.396 -58.049 1.00 75.88 83 LEU A C 1
ATOM 622 O O . LEU A 1 83 ? 29.228 2.773 -58.001 1.00 75.88 83 LEU A O 1
ATOM 626 N N . LEU A 1 84 ? 27.598 1.483 -58.911 1.00 63.75 84 LEU A N 1
ATOM 627 C CA . LEU A 1 84 ? 28.235 1.128 -60.184 1.00 63.75 84 LEU A CA 1
ATOM 628 C C . LEU A 1 84 ? 27.887 2.161 -61.257 1.00 63.75 84 LEU A C 1
ATOM 630 O O . LEU A 1 84 ? 26.717 2.612 -61.270 1.00 63.75 84 LEU A O 1
#

Organism: Bugula neritina (NCBI:txid10212)

InterPro domains:
  IPR009445 ER membrane protein complex subunit 4 [PF06417] (1-69)
  IPR009445 ER membrane protein complex subunit 4 [PTHR19315] (1-77)

Foldseek 3Di:
DVLVCLQVVLVVCVVCLVVVLVVQDDPCSVVVSVVSVVVSVVSNVVSVVVCVVVVVDCPDPVSCVVVDDDDDDPDDDDDDDDDD